Protein AF-A0A0C4ECI8-F1 (afdb_monomer)

Solvent-accessible surface area (backbone atoms only — not comparable to full-atom values): 6388 Å² total; per-residue (Å²): 137,84,89,88,83,81,86,83,90,85,87,84,89,87,80,91,82,86,81,89,79,83,84,89,83,90,76,91,70,89,75,78,88,64,85,75,73,76,70,81,81,68,46,71,48,52,28,30,27,41,66,86,71,66,48,66,82,37,49,54,88,80,48,60,51,42,84,50,74,92,52,72,52,47,62,75,52,91,77,31,53,71,47,78,45,76,45,84,130

Mean predicted aligned error: 16.89 Å

Structure (mmCIF, N/CA/C/O backbone):
data_AF-A0A0C4ECI8-F1
#
_entry.id   AF-A0A0C4ECI8-F1
#
loop_
_atom_site.group_PDB
_atom_site.id
_atom_site.type_symbol
_atom_site.label_atom_id
_atom_site.label_alt_id
_atom_site.label_comp_id
_atom_site.label_asym_id
_atom_site.label_entity_id
_atom_site.label_seq_id
_atom_site.pdbx_PDB_ins_code
_atom_site.Cartn_x
_atom_site.Cartn_y
_atom_site.Cartn_z
_atom_site.occupancy
_atom_site.B_iso_or_equiv
_atom_site.auth_seq_id
_atom_site.auth_comp_id
_atom_site.auth_asym_id
_atom_site.auth_atom_id
_atom_site.pdbx_PDB_model_num
ATOM 1 N N . MET A 1 1 ? 7.857 -30.156 -30.504 1.00 57.34 1 MET A N 1
ATOM 2 C CA . MET A 1 1 ? 7.135 -31.206 -29.755 1.00 57.34 1 MET A CA 1
ATOM 3 C C . MET A 1 1 ? 6.068 -30.502 -28.936 1.00 57.34 1 MET A C 1
ATOM 5 O O . MET A 1 1 ? 6.419 -29.753 -28.035 1.00 57.34 1 MET A O 1
ATOM 9 N N . SER A 1 2 ? 4.803 -30.620 -29.338 1.00 53.44 2 SER A N 1
ATOM 10 C CA . SER A 1 2 ? 3.659 -30.015 -28.637 1.00 53.44 2 SER A CA 1
ATOM 11 C C . SER A 1 2 ? 3.190 -30.930 -27.498 1.00 53.44 2 SER A C 1
ATOM 13 O O . SER A 1 2 ? 3.324 -32.149 -27.634 1.00 53.44 2 SER A O 1
ATOM 15 N N . PRO A 1 3 ? 2.656 -30.381 -26.392 1.00 65.88 3 PRO A N 1
ATOM 16 C CA . PRO A 1 3 ? 2.252 -31.166 -25.231 1.00 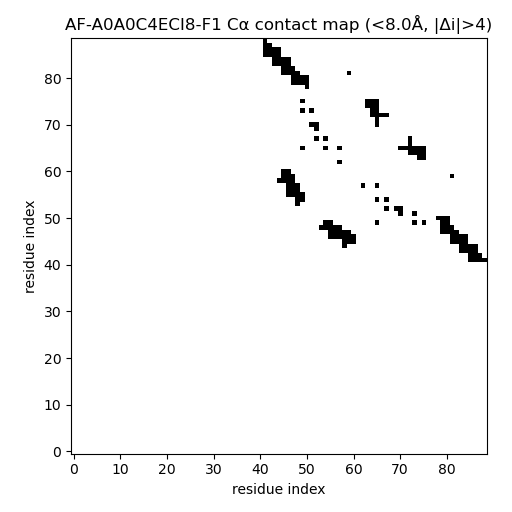65.88 3 PRO A CA 1
ATOM 17 C C . PRO A 1 3 ? 0.843 -31.743 -25.417 1.00 65.88 3 PRO A C 1
ATOM 19 O O . PRO A 1 3 ? -0.004 -31.120 -26.062 1.00 65.88 3 PRO A O 1
ATOM 22 N N . PRO A 1 4 ? 0.561 -32.892 -24.792 1.00 63.53 4 PRO A N 1
ATOM 23 C CA . PRO A 1 4 ? -0.749 -33.032 -24.167 1.00 63.53 4 PRO A CA 1
ATOM 24 C C . PRO A 1 4 ? -0.660 -33.734 -22.810 1.00 63.53 4 PRO A C 1
ATOM 26 O O . PRO A 1 4 ? 0.037 -34.735 -22.674 1.00 63.53 4 PRO A O 1
ATOM 29 N N . SER A 1 5 ? -1.394 -33.225 -21.821 1.00 52.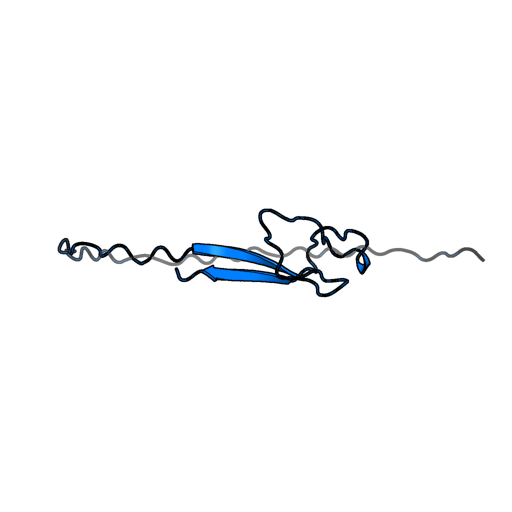47 5 SER A N 1
ATOM 30 C CA . SER A 1 5 ? -1.975 -33.971 -20.687 1.00 52.47 5 SER A CA 1
ATOM 31 C C . SER A 1 5 ? -2.803 -32.966 -19.874 1.00 52.47 5 SER A C 1
ATOM 33 O O . SER A 1 5 ? -2.250 -32.023 -19.323 1.00 52.47 5 SER A O 1
ATOM 35 N N . SER A 1 6 ? -4.126 -32.929 -20.032 1.00 51.50 6 SER A N 1
ATOM 36 C CA . SER A 1 6 ? -5.118 -33.804 -19.380 1.00 51.50 6 SER A CA 1
ATOM 37 C C . SER A 1 6 ? -5.390 -33.413 -17.922 1.00 51.50 6 SER A C 1
ATOM 39 O O . SER A 1 6 ? -4.591 -33.690 -17.039 1.00 51.50 6 SER A O 1
ATOM 41 N N . SER A 1 7 ? -6.558 -32.785 -17.742 1.00 54.09 7 SER A N 1
ATOM 42 C CA . SER A 1 7 ? -7.604 -33.056 -16.742 1.00 54.09 7 SER A CA 1
ATOM 43 C C . SER A 1 7 ? -7.215 -33.315 -15.279 1.00 54.09 7 SER A C 1
ATOM 45 O O . SER A 1 7 ? -6.504 -34.269 -14.984 1.00 54.09 7 SER A O 1
ATOM 47 N N . SER A 1 8 ? -7.886 -32.636 -14.338 1.00 55.31 8 SER A N 1
ATOM 48 C CA . SER A 1 8 ? -8.958 -33.269 -13.536 1.00 55.31 8 SER A CA 1
ATOM 49 C C . SER A 1 8 ? -9.557 -32.329 -12.485 1.00 55.31 8 SER A C 1
ATOM 5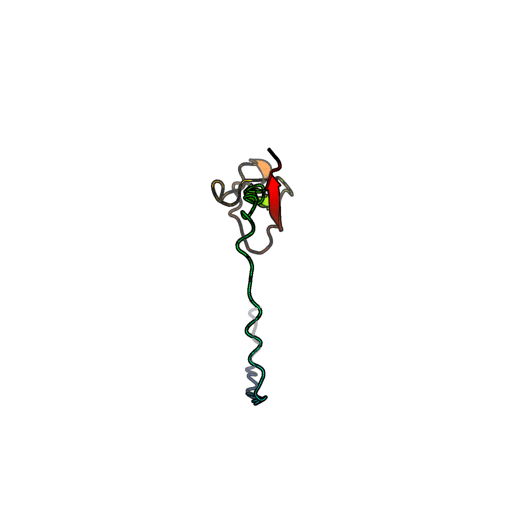1 O O . SER A 1 8 ? -8.873 -31.736 -11.657 1.00 55.31 8 SER A O 1
ATOM 53 N N . THR A 1 9 ? -10.882 -32.261 -12.542 1.00 53.72 9 THR A N 1
ATOM 54 C CA . THR A 1 9 ? -11.856 -31.768 -11.566 1.00 53.72 9 THR A CA 1
ATOM 55 C C . THR A 1 9 ? -11.681 -32.409 -10.191 1.00 53.72 9 THR A C 1
ATOM 57 O O . THR A 1 9 ? -11.487 -33.619 -10.119 1.00 53.72 9 THR A O 1
ATOM 60 N N . SER A 1 10 ? -11.864 -31.646 -9.107 1.00 52.50 10 SER A N 1
ATOM 61 C CA . SER A 1 10 ? -12.292 -32.167 -7.795 1.00 52.50 10 SER A CA 1
ATOM 62 C C . SER A 1 10 ? -12.823 -31.040 -6.899 1.00 52.50 10 SER A C 1
ATOM 64 O O . SER A 1 10 ? -12.065 -30.354 -6.221 1.00 52.50 10 SER A O 1
ATOM 66 N N . THR A 1 11 ? -14.143 -30.857 -6.890 1.00 57.91 11 THR A N 1
ATOM 67 C CA . THR A 1 11 ? -14.891 -30.227 -5.791 1.00 57.91 11 THR A CA 1
ATOM 68 C C . THR A 1 11 ? -15.234 -31.281 -4.741 1.00 57.91 11 THR A C 1
ATOM 70 O O . THR A 1 11 ? -15.782 -32.320 -5.113 1.00 57.91 11 THR A O 1
ATOM 73 N N . PRO A 1 12 ? -15.042 -30.992 -3.447 1.00 61.00 12 PRO A N 1
ATOM 74 C CA . PRO A 1 12 ? -15.911 -31.542 -2.414 1.00 61.00 12 PRO A CA 1
ATOM 75 C C . PRO A 1 12 ? -16.722 -30.450 -1.701 1.00 61.00 12 PRO A C 1
ATOM 77 O O . PRO A 1 12 ? -16.204 -29.417 -1.278 1.00 61.00 12 PRO A O 1
ATOM 80 N N . ALA A 1 13 ? -18.020 -30.726 -1.595 1.00 59.19 13 ALA A N 1
ATOM 81 C CA . ALA A 1 13 ? -19.001 -30.044 -0.766 1.00 59.19 13 ALA A CA 1
ATOM 82 C C . ALA A 1 13 ? -19.070 -30.707 0.622 1.00 59.19 13 ALA A C 1
ATOM 84 O O . ALA A 1 13 ? -19.027 -31.927 0.684 1.00 59.19 13 ALA A O 1
ATOM 85 N N . GLU A 1 14 ? -19.207 -29.917 1.692 1.00 48.81 14 GLU A N 1
ATOM 86 C CA . GLU A 1 14 ? -19.758 -30.248 3.031 1.00 48.81 14 GLU A CA 1
ATOM 87 C C . GLU A 1 14 ? -19.400 -29.083 3.978 1.00 48.81 14 GLU A C 1
ATOM 89 O O . GLU A 1 14 ? -18.335 -28.496 3.839 1.00 48.81 14 GLU A O 1
ATOM 94 N N . SER A 1 15 ? -20.141 -28.650 4.995 1.00 53.88 15 SER A N 1
ATOM 95 C CA . SER A 1 15 ? -21.473 -28.925 5.536 1.00 53.88 15 SER A CA 1
ATOM 96 C C . SER A 1 15 ? -21.720 -27.821 6.594 1.00 53.88 15 SER A C 1
ATOM 98 O O . SER A 1 15 ? -20.783 -27.469 7.319 1.00 53.88 15 SER A O 1
ATOM 100 N N . PRO A 1 16 ? -22.927 -27.247 6.738 1.00 62.53 16 PRO A N 1
ATOM 101 C CA . PRO A 1 16 ? -23.215 -26.255 7.774 1.00 62.53 16 PRO A CA 1
ATOM 102 C C . PRO A 1 16 ? -23.519 -26.933 9.122 1.00 62.53 16 PRO A C 1
ATOM 104 O O . PRO A 1 16 ? -24.516 -27.640 9.258 1.00 62.53 16 PRO A O 1
ATOM 107 N N . ARG A 1 17 ? -22.697 -26.690 10.154 1.00 60.19 17 ARG A N 1
ATOM 108 C CA . ARG A 1 17 ? -23.037 -27.046 11.546 1.00 60.19 17 ARG A CA 1
ATOM 109 C C . ARG A 1 17 ? -23.677 -25.862 12.262 1.00 60.19 17 ARG A C 1
ATOM 111 O O . ARG A 1 17 ? -23.034 -24.856 12.543 1.00 60.19 17 ARG A O 1
ATOM 118 N N . ALA A 1 18 ? -24.953 -26.043 12.579 1.00 53.56 18 ALA A N 1
ATOM 119 C CA . ALA A 1 18 ? -25.688 -25.279 13.568 1.00 53.56 18 ALA A CA 1
ATOM 120 C C . ALA A 1 18 ? -25.092 -25.475 14.973 1.00 53.56 18 ALA A C 1
ATOM 122 O O . ALA A 1 18 ? -24.713 -26.586 15.347 1.00 53.56 18 ALA A O 1
ATOM 123 N N . ALA A 1 19 ? -25.089 -24.412 15.774 1.00 57.44 19 ALA A N 1
ATOM 124 C CA . ALA A 1 19 ? -25.053 -24.506 17.227 1.00 57.44 19 ALA A CA 1
ATOM 125 C C . ALA A 1 19 ? -25.956 -23.417 17.813 1.00 57.44 19 ALA A C 1
ATOM 127 O O . ALA A 1 19 ? -25.615 -22.236 17.861 1.00 57.44 19 ALA A O 1
ATOM 128 N N . SER A 1 20 ? -27.141 -23.862 18.217 1.00 53.91 20 SER A N 1
ATOM 129 C CA . SER A 1 20 ? -28.090 -23.163 19.073 1.00 53.91 20 SER A CA 1
ATOM 130 C C . SER A 1 20 ? -27.525 -23.064 20.492 1.00 53.91 20 SER A C 1
ATOM 132 O O . SER A 1 20 ? -27.022 -24.053 21.022 1.00 53.91 20 SER A O 1
ATOM 134 N N . GLY A 1 21 ? -27.645 -21.898 21.127 1.00 51.09 21 GLY A N 1
ATOM 135 C CA . GLY A 1 21 ? -27.215 -21.699 22.510 1.00 51.09 21 GLY A CA 1
ATOM 136 C C . GLY A 1 21 ? -27.861 -20.476 23.161 1.00 51.09 21 GLY A C 1
ATOM 137 O O . GLY A 1 21 ? -27.344 -19.373 23.049 1.00 51.09 21 GLY A O 1
AT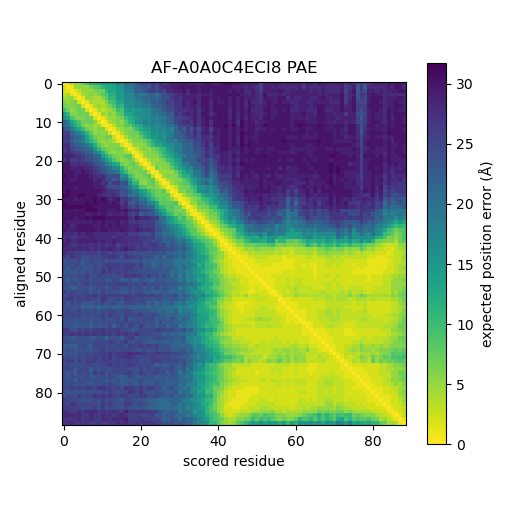OM 138 N N . SER A 1 22 ? -29.021 -20.712 23.782 1.00 49.97 22 SER A N 1
ATOM 139 C CA . SER A 1 22 ? -29.523 -20.204 25.075 1.00 49.97 22 SER A CA 1
ATOM 140 C C . SER A 1 22 ? -28.965 -18.873 25.611 1.00 49.97 22 SER A C 1
ATOM 142 O O . SER A 1 22 ? -27.786 -18.747 25.906 1.00 49.97 22 SER A O 1
ATOM 144 N N . SER A 1 23 ? -29.804 -17.841 25.730 1.00 49.12 23 SER A N 1
ATOM 145 C CA . SER A 1 23 ? -30.644 -17.522 26.908 1.00 49.12 23 SER A CA 1
ATOM 146 C C . SER A 1 23 ? -29.916 -16.892 28.104 1.00 49.12 23 SER A C 1
ATOM 148 O O . SER A 1 23 ? -29.006 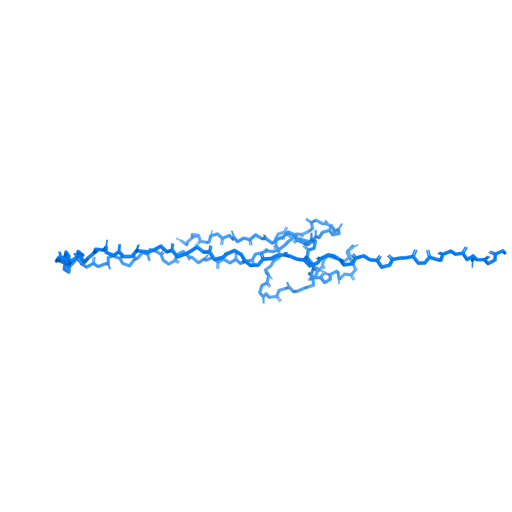-17.469 28.681 1.00 49.12 23 SER A O 1
ATOM 150 N N . SER A 1 24 ? -30.497 -15.771 28.552 1.00 51.53 24 SER A N 1
ATOM 151 C CA . SER A 1 24 ? -30.517 -15.277 29.939 1.00 51.53 24 SER A CA 1
ATOM 152 C C . SER A 1 24 ? -29.237 -14.651 30.510 1.00 51.53 24 SER A C 1
ATOM 154 O O . SER A 1 24 ? -28.373 -15.339 31.023 1.00 51.53 24 SER A O 1
ATOM 156 N N . GLN A 1 25 ? -29.210 -13.320 30.643 1.00 58.38 25 GLN A N 1
ATOM 157 C CA . GLN A 1 25 ? -29.577 -12.680 31.916 1.00 58.38 25 GLN A CA 1
ATOM 158 C C . GLN A 1 25 ? -29.506 -11.151 31.840 1.00 58.38 25 GLN A C 1
ATOM 160 O O . GLN A 1 25 ? -28.509 -10.515 31.516 1.00 58.38 25 GLN A O 1
ATOM 165 N N . LYS A 1 26 ? -30.643 -10.578 32.207 1.00 56.09 26 LYS A N 1
ATOM 166 C CA . LYS A 1 26 ? -30.962 -9.170 32.376 1.00 56.09 26 LYS A CA 1
ATOM 167 C C . LYS A 1 26 ? -30.238 -8.656 33.626 1.00 56.09 26 LYS A C 1
ATOM 169 O O . LYS A 1 26 ? -30.660 -8.958 34.735 1.00 56.09 26 LYS A O 1
ATOM 174 N N . GLN A 1 27 ? -29.188 -7.853 33.466 1.00 60.19 27 GLN A N 1
ATOM 175 C CA . GLN A 1 27 ? -28.630 -7.058 34.565 1.00 60.19 27 GLN A CA 1
ATOM 176 C C . GLN A 1 27 ? -28.760 -5.567 34.243 1.00 60.19 27 GLN A C 1
ATOM 178 O O . GLN A 1 27 ? -27.902 -4.951 33.615 1.00 60.19 27 GLN A O 1
ATOM 183 N N . LYS A 1 28 ? -29.872 -4.975 34.698 1.00 63.31 28 LYS A N 1
ATOM 184 C CA . LYS A 1 28 ? -30.017 -3.522 34.837 1.00 63.31 28 LYS A CA 1
ATOM 185 C C . LYS A 1 28 ? -29.132 -3.077 36.003 1.00 63.31 28 LYS A C 1
ATOM 187 O O . LYS A 1 28 ? -29.549 -3.140 37.155 1.00 63.31 28 LYS A O 1
ATOM 192 N N . ARG A 1 29 ? -27.905 -2.644 35.714 1.00 63.06 29 ARG A N 1
ATOM 193 C CA . ARG A 1 29 ? -27.078 -1.902 36.673 1.00 63.06 29 ARG A CA 1
ATOM 194 C C . ARG A 1 29 ? -27.179 -0.411 36.369 1.00 63.06 29 ARG A C 1
ATOM 196 O O . ARG A 1 29 ? -26.813 0.025 35.281 1.00 63.06 29 ARG A O 1
ATOM 203 N N . ASN A 1 30 ? -27.668 0.344 37.353 1.00 62.06 30 ASN A N 1
ATOM 204 C CA . ASN A 1 30 ? -27.657 1.804 37.401 1.00 62.06 30 ASN A CA 1
ATOM 205 C C . ASN A 1 30 ? -26.251 2.338 37.090 1.00 62.06 30 ASN A C 1
ATOM 207 O O . ASN A 1 30 ? -25.363 2.316 37.947 1.00 62.06 30 ASN A O 1
ATOM 211 N N . LYS A 1 31 ? -26.051 2.841 35.868 1.00 58.78 31 LYS A N 1
ATOM 212 C CA . LYS A 1 31 ? -24.890 3.659 35.524 1.00 58.78 31 LYS A CA 1
ATOM 213 C C . LYS A 1 31 ? -25.183 5.087 35.964 1.00 58.78 31 LYS A C 1
ATOM 215 O O . LYS A 1 31 ? -25.939 5.809 35.326 1.00 58.78 31 LYS A O 1
ATOM 220 N N . ARG A 1 32 ? -24.589 5.460 37.097 1.00 58.94 32 ARG A N 1
ATOM 221 C CA . ARG A 1 32 ? -24.361 6.856 37.469 1.00 58.94 32 ARG A CA 1
ATOM 222 C C . ARG A 1 32 ? -23.681 7.552 36.282 1.00 58.94 32 ARG A C 1
ATOM 224 O O . ARG A 1 32 ? -22.681 7.036 35.783 1.00 58.94 32 ARG A O 1
ATOM 231 N N . ASN A 1 33 ? -24.250 8.672 35.836 1.00 61.25 33 ASN A N 1
ATOM 232 C CA . ASN A 1 33 ? -23.677 9.582 34.843 1.00 61.25 33 ASN A CA 1
ATOM 233 C C . ASN A 1 33 ? -22.360 10.148 35.385 1.00 61.25 33 ASN A C 1
ATOM 235 O O . ASN A 1 33 ? -22.336 11.203 36.010 1.00 61.25 33 ASN A O 1
ATOM 239 N N . LEU A 1 34 ? -21.267 9.414 35.196 1.00 64.44 34 LEU A N 1
ATOM 240 C CA . LEU A 1 34 ? -19.936 9.993 35.280 1.00 64.44 34 LEU A CA 1
ATOM 241 C C . LEU A 1 34 ? -19.702 10.765 33.976 1.00 64.44 34 LEU A C 1
ATOM 243 O O . LEU A 1 34 ? -20.040 10.235 32.912 1.00 64.44 34 LEU A O 1
ATOM 247 N N . PRO A 1 35 ? -19.150 11.989 34.024 1.00 61.25 35 PRO A N 1
ATOM 248 C CA . PRO A 1 35 ? -18.723 12.679 32.818 1.00 61.25 35 PRO A CA 1
ATOM 249 C C . PRO A 1 35 ? -17.692 11.783 32.130 1.00 61.25 35 PRO A C 1
ATOM 251 O O . PRO A 1 35 ? -16.608 11.548 32.664 1.00 61.25 35 PRO A O 1
ATOM 254 N N . MET A 1 36 ? -18.064 11.206 30.983 1.00 58.41 36 MET A N 1
ATOM 255 C CA . MET A 1 36 ? -17.125 10.480 30.137 1.00 58.41 36 MET A CA 1
ATOM 256 C C . MET A 1 36 ? -16.054 11.484 29.729 1.00 58.41 36 MET A C 1
ATOM 258 O O . MET A 1 36 ? -16.284 12.328 28.865 1.00 58.41 36 MET A O 1
ATOM 262 N N . ALA A 1 37 ? -14.894 11.407 30.380 1.00 62.25 37 ALA A N 1
ATOM 263 C CA . ALA A 1 37 ? -13.674 11.972 29.846 1.00 62.25 37 ALA A CA 1
ATOM 264 C C . ALA A 1 37 ? -13.570 11.466 28.404 1.00 62.25 37 ALA A C 1
ATOM 266 O O . ALA A 1 37 ? -13.560 10.254 28.177 1.00 62.25 37 ALA A O 1
ATOM 267 N N . ASN A 1 38 ? -13.613 12.386 27.437 1.00 68.62 38 ASN A N 1
ATOM 268 C CA . ASN A 1 38 ? -13.422 12.039 26.038 1.00 68.62 38 ASN A CA 1
ATOM 269 C C . ASN A 1 38 ? -12.094 11.279 25.954 1.00 68.62 38 ASN A C 1
ATOM 271 O O . ASN A 1 38 ? -11.068 11.871 26.301 1.00 68.62 38 ASN A O 1
ATOM 275 N N . PRO A 1 39 ? -12.085 9.996 25.548 1.00 68.06 39 PRO A N 1
ATOM 276 C CA . PRO A 1 39 ? -10.826 9.311 25.334 1.00 68.06 39 PRO A CA 1
ATOM 277 C C . PRO A 1 39 ? -10.028 10.126 24.309 1.00 68.06 39 PRO A C 1
ATOM 279 O O . PRO A 1 39 ? -10.635 10.681 23.379 1.00 68.06 39 PRO A O 1
ATOM 282 N N . PRO A 1 40 ? -8.700 10.255 24.480 1.00 65.38 40 PRO A N 1
ATOM 283 C CA . PRO A 1 40 ? -7.870 10.896 23.474 1.00 65.38 40 PRO A CA 1
ATOM 284 C C . PRO A 1 40 ? -8.199 10.246 22.131 1.00 65.38 40 PRO A C 1
ATOM 286 O O . PRO A 1 40 ? -8.237 9.022 22.009 1.00 65.38 40 PRO A O 1
ATOM 289 N N . LYS A 1 41 ? -8.556 11.070 21.143 1.00 67.81 41 LYS A N 1
ATOM 290 C CA . LYS A 1 41 ? -8.893 10.599 19.799 1.00 67.81 41 LYS A CA 1
ATOM 291 C C . LYS A 1 41 ? -7.591 10.166 19.127 1.00 67.81 41 LYS A C 1
ATOM 293 O O . LYS A 1 41 ? -7.072 10.908 18.296 1.00 67.81 41 LYS A O 1
ATOM 298 N N . SER A 1 42 ? -7.059 9.003 19.506 1.00 73.75 42 SER A N 1
ATOM 299 C CA . SER A 1 42 ? -5.937 8.366 18.822 1.00 73.75 42 SER A CA 1
ATOM 300 C C . SER A 1 42 ? -6.295 8.264 17.342 1.00 73.75 42 SER A C 1
ATOM 302 O O . SER A 1 42 ? -7.287 7.631 16.964 1.00 73.75 42 SER A O 1
ATOM 304 N N . ARG A 1 43 ? -5.546 8.972 16.489 1.00 84.19 43 ARG A N 1
ATOM 305 C CA . ARG A 1 43 ? -5.787 8.948 15.045 1.00 84.19 43 ARG A CA 1
ATOM 306 C C . ARG A 1 43 ? -5.017 7.775 14.466 1.00 84.19 43 ARG A C 1
ATOM 308 O O . ARG A 1 43 ? -3.798 7.824 14.342 1.00 84.19 43 ARG A O 1
ATOM 315 N N . TYR A 1 44 ? -5.738 6.729 14.092 1.00 86.75 44 TYR A N 1
ATOM 316 C CA . TYR A 1 44 ? -5.163 5.605 13.365 1.00 86.75 44 TYR A CA 1
ATOM 317 C C . TYR A 1 44 ? -5.062 5.937 11.879 1.00 86.75 44 TYR A C 1
ATOM 319 O O . TYR A 1 44 ? -6.025 6.421 11.280 1.00 86.75 44 TYR A O 1
ATOM 327 N N . PHE A 1 45 ? -3.920 5.644 11.265 1.00 92.25 45 PHE A N 1
ATOM 328 C CA . PHE A 1 45 ? -3.760 5.730 9.816 1.00 92.25 45 PHE A CA 1
ATOM 329 C C . PHE A 1 45 ? -3.153 4.443 9.263 1.00 92.25 45 PHE A C 1
ATOM 331 O O . PHE A 1 45 ? -2.333 3.785 9.901 1.00 92.25 45 PHE A O 1
ATOM 338 N N . LYS A 1 46 ? -3.604 4.054 8.068 1.00 93.75 46 LYS A N 1
ATOM 339 C CA . LYS A 1 46 ? -3.117 2.855 7.386 1.00 93.75 46 LYS A CA 1
ATOM 340 C C . LYS A 1 46 ? -1.949 3.227 6.487 1.00 93.75 46 LYS A C 1
ATOM 342 O O . LYS A 1 46 ? -2.066 4.121 5.648 1.00 93.75 46 LYS A O 1
ATOM 347 N N . VAL A 1 47 ? -0.851 2.505 6.630 1.00 95.69 47 VAL A N 1
ATOM 348 C CA . VAL A 1 47 ? 0.307 2.579 5.744 1.00 95.69 47 VAL A CA 1
ATOM 349 C C . VAL A 1 47 ? 0.528 1.243 5.058 1.00 95.69 47 VAL A C 1
ATOM 351 O O . VAL A 1 47 ? 0.057 0.209 5.528 1.00 95.69 47 VAL A O 1
ATOM 354 N N . TRP A 1 48 ? 1.235 1.249 3.938 1.00 96.50 48 TRP A N 1
ATOM 355 C CA . TRP A 1 48 ? 1.645 0.034 3.255 1.00 96.50 48 TRP A CA 1
ATOM 356 C C . TRP A 1 48 ? 3.099 0.098 2.801 1.00 96.50 48 TRP A C 1
ATOM 358 O O . TRP A 1 48 ? 3.669 1.176 2.643 1.00 96.50 48 TRP A O 1
ATOM 368 N N . TYR A 1 49 ? 3.679 -1.077 2.595 1.00 96.38 49 TYR A N 1
ATOM 369 C CA . TYR A 1 49 ? 5.037 -1.277 2.118 1.00 96.38 49 TYR A CA 1
ATOM 370 C C . TYR A 1 49 ? 4.994 -2.103 0.838 1.00 96.38 49 TYR A C 1
ATOM 372 O O . TYR A 1 49 ? 4.287 -3.116 0.748 1.00 96.38 49 TYR A O 1
ATOM 380 N N . CYS A 1 50 ? 5.748 -1.669 -0.165 1.00 96.00 50 CYS A N 1
ATOM 381 C CA . CYS A 1 50 ? 5.806 -2.342 -1.450 1.00 96.00 50 CYS A CA 1
ATOM 382 C C . CYS A 1 50 ? 6.476 -3.717 -1.314 1.00 96.00 50 CYS A C 1
ATOM 384 O O . CYS A 1 50 ? 7.523 -3.851 -0.688 1.00 96.00 50 CYS A O 1
ATOM 386 N N . CYS A 1 51 ? 5.900 -4.761 -1.911 1.00 95.56 51 CYS A N 1
ATOM 387 C CA . CYS A 1 51 ? 6.466 -6.108 -1.823 1.00 95.56 51 CYS A CA 1
ATOM 388 C C . CYS A 1 51 ? 7.645 -6.342 -2.777 1.00 95.56 51 CYS A C 1
ATOM 390 O O . CYS A 1 51 ? 8.429 -7.254 -2.531 1.00 95.56 51 CYS A O 1
ATOM 392 N N . GLN A 1 52 ? 7.777 -5.534 -3.835 1.00 95.00 52 GLN A N 1
ATOM 393 C CA . GLN A 1 52 ? 8.854 -5.664 -4.820 1.00 95.00 52 GLN A CA 1
ATOM 394 C C . GLN A 1 52 ? 10.143 -4.981 -4.353 1.00 95.00 52 GLN A C 1
ATOM 396 O O . GLN A 1 52 ? 11.191 -5.612 -4.316 1.00 95.00 52 GLN A O 1
ATOM 401 N N . CYS A 1 53 ? 10.062 -3.712 -3.944 1.00 95.00 53 CYS A N 1
ATOM 402 C CA . CYS A 1 53 ? 11.233 -2.926 -3.537 1.00 95.00 53 CYS A CA 1
ATOM 403 C C . CYS A 1 53 ? 11.370 -2.731 -2.020 1.00 95.00 53 CYS A C 1
ATOM 405 O O . CYS A 1 53 ? 12.330 -2.107 -1.583 1.00 95.00 53 CYS A O 1
ATOM 407 N N . ARG A 1 54 ? 10.418 -3.232 -1.214 1.00 93.50 54 ARG A N 1
ATOM 408 C CA . ARG A 1 54 ? 10.367 -3.046 0.255 1.00 93.50 54 ARG A CA 1
ATOM 409 C C . ARG A 1 54 ? 10.311 -1.584 0.714 1.00 93.50 54 ARG A C 1
ATOM 411 O O . ARG A 1 54 ? 10.510 -1.303 1.890 1.00 93.50 54 ARG A O 1
ATOM 418 N N . ASP A 1 55 ? 9.964 -0.681 -0.197 1.00 94.19 55 ASP A N 1
ATOM 419 C CA . ASP A 1 55 ? 9.830 0.750 0.059 1.00 94.19 55 ASP A CA 1
ATOM 420 C C . ASP A 1 55 ? 8.545 1.073 0.840 1.00 94.19 55 ASP A C 1
ATOM 422 O O . ASP A 1 55 ? 7.503 0.434 0.646 1.00 94.19 55 ASP A O 1
ATOM 426 N N . GLY A 1 56 ? 8.623 2.056 1.732 1.00 90.94 56 GLY A N 1
ATOM 427 C CA . GLY A 1 56 ? 7.538 2.508 2.601 1.00 90.94 56 GLY A CA 1
ATOM 428 C C . GLY A 1 56 ? 8.065 3.067 3.927 1.00 90.94 56 GLY A C 1
ATOM 429 O O . GLY A 1 56 ? 9.275 3.056 4.156 1.00 90.94 56 GLY A O 1
ATOM 430 N N . PRO A 1 57 ? 7.186 3.541 4.830 1.00 93.50 57 PRO A N 1
ATOM 431 C CA . PRO A 1 57 ? 5.722 3.449 4.795 1.00 93.50 57 PRO A CA 1
ATOM 432 C C . PRO A 1 57 ? 5.048 4.458 3.852 1.00 93.50 57 PRO A C 1
ATOM 434 O O . PRO A 1 57 ? 5.246 5.664 3.962 1.00 93.50 57 PRO A O 1
ATOM 437 N N . LEU A 1 58 ? 4.169 3.969 2.976 1.00 94.25 58 LEU A N 1
ATOM 438 C CA . LEU A 1 58 ? 3.336 4.783 2.085 1.00 94.25 58 LEU A CA 1
ATOM 439 C C . LEU A 1 58 ? 1.918 4.902 2.650 1.00 94.25 58 LEU A C 1
ATOM 441 O O . LEU A 1 58 ? 1.367 3.923 3.145 1.00 94.25 58 LEU A O 1
ATOM 445 N N . ASN A 1 59 ? 1.282 6.072 2.560 1.00 93.88 59 ASN A N 1
ATOM 446 C CA . ASN A 1 59 ? -0.087 6.247 3.055 1.00 93.88 59 ASN A CA 1
ATOM 447 C C . ASN A 1 59 ? -1.082 5.451 2.192 1.00 93.88 59 ASN A C 1
ATOM 449 O O . ASN A 1 59 ? -1.295 5.772 1.025 1.00 93.88 59 ASN A O 1
ATOM 453 N N . ALA A 1 60 ? -1.725 4.440 2.778 1.00 93.12 60 ALA A N 1
ATOM 454 C CA . ALA A 1 60 ? -2.602 3.504 2.078 1.00 93.12 60 ALA A CA 1
ATOM 455 C C . ALA A 1 60 ? -3.914 4.130 1.575 1.00 93.12 60 ALA A C 1
ATOM 457 O O . ALA A 1 60 ? -4.585 3.515 0.745 1.00 93.12 60 ALA A O 1
ATOM 458 N N . SER A 1 61 ? -4.282 5.312 2.077 1.00 91.06 61 SER A N 1
ATOM 459 C CA . SER A 1 61 ? -5.476 6.053 1.653 1.00 91.06 61 SER A CA 1
ATOM 460 C C . SER A 1 61 ? -5.200 7.041 0.519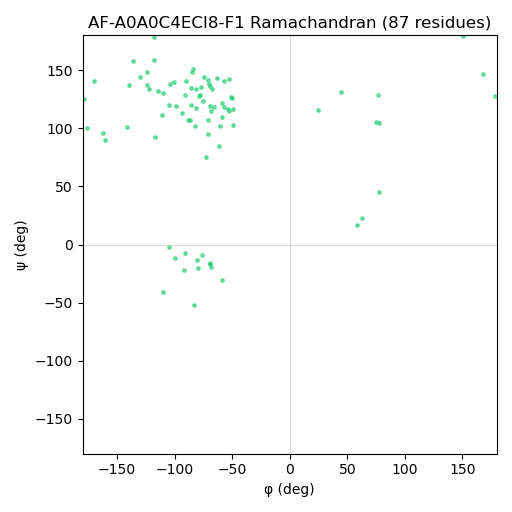 1.00 91.06 61 SER A C 1
ATOM 462 O O . SER A 1 61 ? -6.131 7.435 -0.172 1.00 91.06 61 SER A O 1
ATOM 464 N N . VAL A 1 62 ? -3.944 7.460 0.342 1.00 93.44 62 VAL A N 1
ATOM 465 C CA . VAL A 1 62 ? -3.556 8.498 -0.633 1.00 93.44 62 VAL A CA 1
ATOM 466 C C . VAL A 1 62 ? -2.764 7.895 -1.790 1.00 93.44 62 VAL A C 1
ATOM 468 O O . VAL A 1 62 ? -2.976 8.240 -2.947 1.00 93.44 62 VAL A O 1
ATOM 471 N N . VAL A 1 63 ? -1.858 6.968 -1.485 1.00 93.38 63 VAL A N 1
ATOM 472 C CA . VAL A 1 63 ? -0.891 6.421 -2.432 1.00 93.38 63 VAL A CA 1
ATOM 473 C C . VAL A 1 63 ? -1.248 4.969 -2.718 1.00 93.38 63 VAL A C 1
ATOM 475 O O . VAL A 1 63 ? -1.113 4.106 -1.852 1.00 93.38 63 VAL A O 1
ATOM 478 N N . SER A 1 64 ? -1.694 4.697 -3.945 1.00 93.94 64 SER A N 1
ATOM 479 C CA . SER A 1 64 ? -2.025 3.337 -4.408 1.00 93.94 64 SER A CA 1
ATOM 480 C C . SER A 1 64 ? -0.913 2.692 -5.243 1.00 93.94 64 SER A C 1
ATOM 482 O O . SER A 1 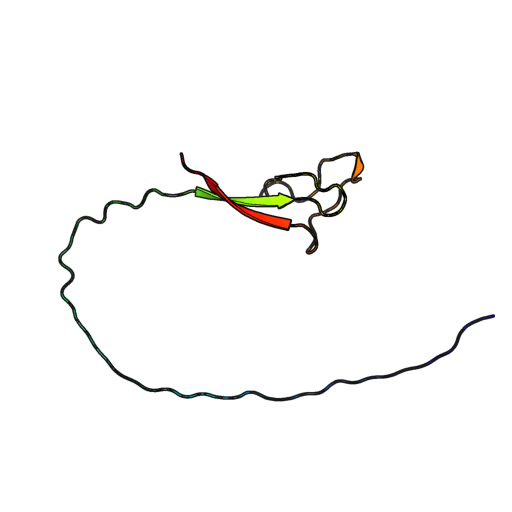64 ? -0.970 1.495 -5.506 1.00 93.94 64 SER A O 1
ATOM 484 N N . ILE A 1 65 ? 0.092 3.472 -5.652 1.00 95.56 65 ILE A N 1
ATOM 485 C CA . ILE A 1 65 ? 1.196 3.065 -6.532 1.00 95.56 65 ILE A CA 1
ATOM 486 C C . ILE A 1 65 ? 2.516 3.353 -5.821 1.00 95.56 65 ILE A C 1
ATOM 488 O O . ILE A 1 65 ? 2.662 4.410 -5.213 1.00 95.56 65 ILE A O 1
ATOM 492 N N . CYS A 1 66 ? 3.476 2.432 -5.886 1.00 95.75 66 CYS A N 1
ATOM 493 C CA . CYS A 1 66 ? 4.805 2.638 -5.329 1.00 95.75 66 CYS A CA 1
ATOM 494 C C . CYS A 1 66 ? 5.529 3.753 -6.110 1.00 95.75 66 CYS A C 1
ATOM 496 O O . CYS A 1 66 ? 5.758 3.581 -7.308 1.00 95.75 66 CYS A O 1
ATOM 498 N N . PRO A 1 67 ? 5.908 4.873 -5.466 1.00 94.19 67 PRO A N 1
ATOM 499 C CA . PRO A 1 67 ? 6.559 5.996 -6.142 1.00 94.19 67 PRO A CA 1
ATOM 500 C C . PRO A 1 67 ? 8.038 5.728 -6.452 1.00 94.19 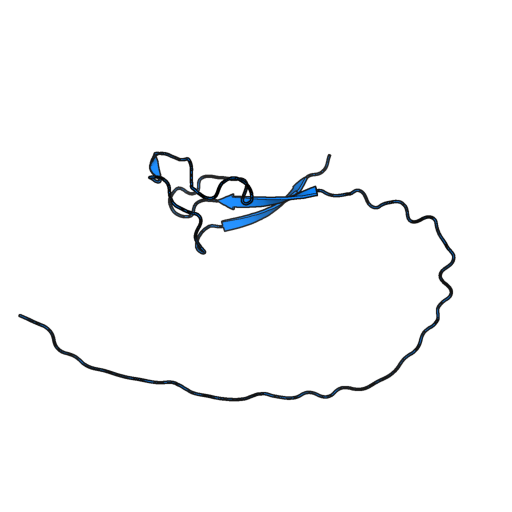67 PRO A C 1
ATOM 502 O O . PRO A 1 67 ? 8.676 6.523 -7.134 1.00 94.19 67 PRO A O 1
ATOM 505 N N . ASN A 1 68 ? 8.602 4.634 -5.934 1.00 92.88 68 ASN A N 1
ATOM 506 C CA . ASN A 1 68 ? 10.001 4.298 -6.139 1.00 92.88 68 ASN A CA 1
ATOM 507 C C . ASN A 1 68 ? 10.241 3.912 -7.610 1.00 92.88 68 ASN A C 1
ATOM 509 O O . ASN A 1 68 ? 9.693 2.919 -8.098 1.00 92.88 68 ASN A O 1
ATOM 513 N N . SER A 1 69 ? 11.098 4.672 -8.297 1.00 92.00 69 SER A N 1
ATOM 514 C CA . SER A 1 69 ? 11.434 4.467 -9.711 1.00 92.00 69 SER A CA 1
ATOM 515 C C . SER A 1 69 ? 12.017 3.081 -9.995 1.00 92.00 69 SER A C 1
ATOM 517 O O . SER A 1 69 ? 11.759 2.520 -11.056 1.00 92.00 69 SER A O 1
ATOM 519 N N . ASN A 1 70 ? 12.726 2.478 -9.032 1.00 89.38 70 ASN A N 1
ATOM 520 C CA . ASN A 1 70 ? 13.280 1.125 -9.177 1.00 89.38 70 ASN A CA 1
ATOM 521 C C . ASN A 1 70 ? 12.198 0.035 -9.212 1.00 89.38 70 ASN A C 1
ATOM 523 O O . ASN A 1 70 ? 12.447 -1.077 -9.663 1.00 89.38 70 ASN A O 1
ATOM 527 N N . CYS A 1 71 ? 10.996 0.346 -8.726 1.00 91.31 71 CYS A N 1
ATOM 528 C CA . CYS A 1 71 ? 9.861 -0.567 -8.689 1.00 91.31 71 CYS A CA 1
ATOM 529 C C . CYS A 1 71 ? 8.975 -0.475 -9.943 1.00 91.31 71 CYS A C 1
ATOM 531 O O . CYS A 1 71 ? 8.019 -1.237 -10.074 1.00 91.31 71 CYS A O 1
ATOM 533 N N . GLY A 1 72 ? 9.232 0.495 -10.829 1.00 91.25 72 GLY A N 1
ATOM 534 C CA . GLY A 1 72 ? 8.453 0.696 -12.052 1.00 91.25 72 GLY A CA 1
ATOM 535 C C . GLY A 1 72 ? 6.979 1.054 -11.824 1.00 91.25 72 GLY A C 1
ATOM 536 O O . GLY A 1 72 ? 6.160 0.815 -12.704 1.00 91.25 72 GLY A O 1
ATOM 537 N N . GLY A 1 73 ? 6.615 1.594 -10.654 1.00 91.81 73 GLY A N 1
ATOM 538 C CA . GLY A 1 73 ? 5.223 1.948 -10.359 1.00 91.81 73 GLY A CA 1
ATOM 539 C C . GLY A 1 73 ? 4.339 0.753 -9.988 1.00 91.81 73 GLY A C 1
ATOM 540 O O . GLY A 1 73 ? 3.212 0.633 -10.464 1.00 91.81 73 GLY A O 1
ATOM 541 N N . HIS A 1 74 ? 4.820 -0.145 -9.126 1.00 94.50 74 HIS A N 1
ATOM 542 C CA . HIS A 1 74 ? 4.019 -1.265 -8.629 1.00 94.50 74 HIS A CA 1
ATOM 543 C C . HIS A 1 74 ? 2.750 -0.798 -7.899 1.00 94.50 74 HIS A C 1
ATOM 545 O O . HIS A 1 74 ? 2.818 -0.101 -6.881 1.00 94.50 74 HIS A O 1
ATOM 551 N N . TYR A 1 75 ? 1.589 -1.231 -8.386 1.00 95.44 75 TYR A N 1
ATOM 552 C CA . TYR A 1 75 ? 0.306 -1.009 -7.724 1.00 95.44 75 TYR A CA 1
ATOM 553 C C . TYR A 1 75 ? 0.193 -1.849 -6.454 1.00 95.44 75 TYR A C 1
ATOM 555 O O . TYR A 1 75 ? 0.604 -3.009 -6.418 1.00 95.44 75 TYR A O 1
ATOM 563 N N . ARG A 1 76 ? -0.408 -1.280 -5.405 1.00 94.25 76 ARG A N 1
ATOM 564 C CA . ARG A 1 76 ? -0.636 -1.991 -4.148 1.00 94.25 76 ARG A CA 1
ATOM 565 C C . ARG A 1 76 ? -1.447 -3.261 -4.406 1.00 94.25 76 ARG A C 1
ATOM 567 O O . ARG A 1 76 ? -2.597 -3.200 -4.831 1.00 94.25 76 ARG A O 1
ATOM 574 N N . CYS A 1 77 ? -0.851 -4.402 -4.087 1.00 93.81 77 CYS A N 1
ATOM 575 C CA . CYS A 1 77 ? -1.451 -5.722 -4.239 1.00 93.81 77 CYS A CA 1
ATOM 576 C C . CYS A 1 77 ? -1.580 -6.418 -2.876 1.00 93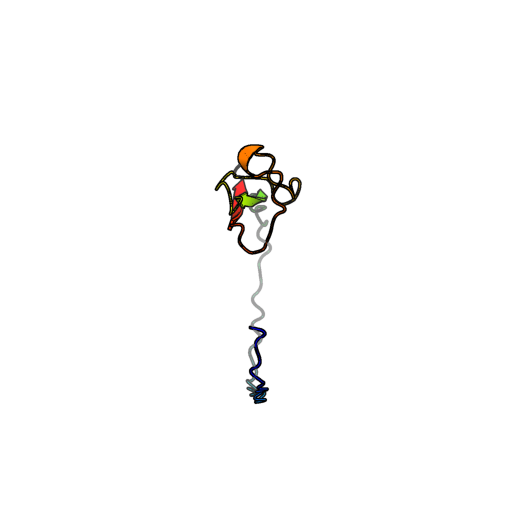.81 77 CYS A C 1
ATOM 578 O O . CYS A 1 77 ? -1.163 -5.883 -1.847 1.00 93.81 77 CYS A O 1
ATOM 580 N N . ASN A 1 78 ? -2.146 -7.625 -2.851 1.00 94.62 78 ASN A N 1
ATOM 581 C CA . ASN A 1 78 ? -2.344 -8.373 -1.606 1.00 94.62 78 ASN A CA 1
ATOM 582 C C . ASN A 1 78 ? -1.027 -8.872 -0.976 1.00 94.62 78 ASN A C 1
ATOM 584 O O . ASN A 1 78 ? -1.001 -9.218 0.200 1.00 94.62 78 ASN A O 1
ATOM 588 N N . CYS A 1 79 ? 0.068 -8.890 -1.745 1.00 96.12 79 CYS A N 1
ATOM 589 C CA . CYS A 1 79 ? 1.402 -9.238 -1.249 1.00 96.12 79 CYS A CA 1
ATOM 590 C C . CYS A 1 79 ? 2.092 -8.070 -0.524 1.00 96.12 79 CYS A C 1
ATOM 592 O O . CYS A 1 79 ? 3.113 -8.273 0.132 1.00 96.12 79 CYS A O 1
ATOM 594 N N . CYS A 1 80 ? 1.574 -6.844 -0.654 1.00 95.62 80 CYS A N 1
ATOM 595 C CA . CYS A 1 80 ? 2.083 -5.685 0.069 1.00 95.62 80 CYS A CA 1
ATOM 596 C C . CYS A 1 80 ? 1.751 -5.773 1.557 1.00 95.62 80 CYS A C 1
ATOM 598 O O . CYS A 1 80 ? 0.622 -6.073 1.940 1.00 95.62 80 CYS A O 1
ATOM 600 N N . THR A 1 81 ? 2.712 -5.415 2.406 1.00 97.00 81 THR A N 1
ATOM 601 C CA . THR A 1 81 ? 2.473 -5.346 3.848 1.00 97.00 81 THR A CA 1
ATOM 602 C C . THR A 1 81 ? 1.659 -4.099 4.153 1.00 97.00 81 THR A C 1
ATOM 604 O O . THR A 1 81 ? 2.100 -3.002 3.832 1.00 97.00 81 THR A O 1
ATOM 607 N N . VAL A 1 82 ? 0.503 -4.240 4.797 1.00 95.69 82 VAL A N 1
ATOM 608 C CA . VAL A 1 82 ? -0.305 -3.111 5.279 1.00 95.69 82 VAL A CA 1
ATOM 609 C C . VAL A 1 82 ? -0.243 -3.090 6.800 1.00 95.69 82 VAL A C 1
ATOM 611 O O . VAL A 1 82 ? -0.471 -4.112 7.442 1.00 95.69 82 VAL A O 1
ATOM 614 N N . GLN A 1 83 ? 0.060 -1.933 7.379 1.00 95.44 83 GLN A N 1
ATOM 615 C CA . GLN A 1 83 ? 0.096 -1.730 8.824 1.00 95.44 83 GLN A CA 1
ATOM 616 C C . GLN A 1 83 ? -0.825 -0.578 9.220 1.00 95.44 83 GLN A C 1
ATOM 618 O O . GLN A 1 83 ? -1.022 0.369 8.459 1.00 95.44 83 GLN A O 1
ATOM 623 N N . THR A 1 84 ? -1.400 -0.660 10.416 1.00 94.62 84 THR A N 1
ATOM 624 C CA . THR A 1 84 ? -2.152 0.447 11.016 1.00 94.62 84 THR A CA 1
ATOM 625 C C . THR A 1 84 ? -1.280 1.054 12.101 1.00 94.62 84 THR A C 1
ATOM 627 O O . THR A 1 84 ? -0.897 0.348 13.028 1.00 94.62 84 THR A O 1
ATOM 630 N N . LEU A 1 85 ? -0.950 2.336 11.966 1.00 91.69 85 LEU A N 1
ATOM 631 C CA . LEU A 1 85 ? -0.138 3.070 12.929 1.00 91.69 85 LEU A CA 1
ATOM 632 C C . LEU A 1 85 ? -1.032 3.993 13.756 1.00 91.69 85 LEU A C 1
ATOM 634 O O . LEU A 1 85 ? -1.941 4.634 13.220 1.00 91.69 85 LEU A O 1
ATOM 638 N N . GLU A 1 86 ? -0.771 4.051 15.060 1.00 91.19 86 GLU A N 1
ATOM 639 C CA . GLU A 1 86 ? -1.395 5.013 15.964 1.00 91.19 86 GLU A CA 1
ATOM 640 C C . GLU A 1 86 ? -0.584 6.312 15.940 1.00 91.19 86 GLU A C 1
ATOM 642 O O . GLU A 1 86 ? 0.609 6.314 16.246 1.00 91.19 86 GLU A O 1
ATOM 647 N N . LYS A 1 87 ? -1.212 7.424 15.544 1.00 82.00 87 LYS A N 1
ATOM 648 C CA . LYS A 1 87 ? -0.625 8.753 15.710 1.00 82.00 87 LYS A CA 1
ATOM 649 C C . LYS A 1 87 ? -1.024 9.284 17.086 1.00 82.00 87 LYS A C 1
ATOM 651 O O . LYS A 1 87 ? -2.181 9.667 17.279 1.00 82.00 87 LYS A O 1
ATOM 656 N N . HIS A 1 88 ? -0.063 9.318 18.002 1.00 76.88 88 HIS A N 1
ATOM 657 C CA . HIS A 1 88 ? -0.143 10.150 19.199 1.00 76.88 88 HIS A CA 1
ATOM 658 C C . HIS A 1 88 ? 0.218 11.588 18.800 1.00 76.88 88 HIS A C 1
ATOM 660 O O . HIS A 1 88 ? 1.217 11.796 18.109 1.00 76.88 88 HIS A O 1
ATOM 666 N N . ASP A 1 89 ? -0.648 12.539 19.145 1.00 69.62 89 ASP A N 1
ATOM 667 C CA . ASP A 1 89 ? -0.445 13.984 18.958 1.00 69.62 89 ASP A CA 1
ATOM 668 C C . ASP A 1 89 ? 0.056 14.605 20.265 1.00 69.62 89 ASP A C 1
ATOM 670 O O . ASP A 1 89 ? -0.438 14.160 21.331 1.00 69.62 89 ASP A O 1
#

Sequence (89 aa):
MSPPSSSSTSTPAESPRAASGSSSQKQKRNKRNLPMANPPKSRYFKVWYCCQCRDGPLNASVVSICPNSNCGGHYRCNCCTVQTLEKHD

Foldseek 3Di:
DDDDDDDDDDDDDDDDDDDDDDDDDDDPDDDDPDPPPDPPPFDKFKFKADQPPRDDRDGVVPDQWDPDVVSVTHGDDPSIDMDIDTDDD

Radius of gyration: 25.8 Å; Cα contacts (8 Å, |Δi|>4): 84; chains: 1; bounding box: 44×48×67 Å

Organism: Magnaporthiopsis poae (strain ATCC 64411 / 73-15) (NCBI:txid644358)

pLDDT: mean 76.48, std 17.74, range [48.81, 97.0]

Secondary structure (DSSP, 8-state):
------------------------------------PPPP--EEEEEEE-TTT----EETTT--B---GGGTSPBP-TTSEEEEEEE--